Protein AF-A0ABD0Y1H7-F1 (afdb_monomer_lite)

Radius of gyration: 21.92 Å; chains: 1; bounding box: 52×35×63 Å

Foldseek 3Di:
DDDPPPPLQQAADEPDDDDPDPQHHHNHQFYKYFDPDDDPVLVVVQVVQVVVPFDPDDDCSDPDVGGHHGDMARDDPRDHRDPCNRPVVVCVPPPPDDDAPQKAWDDFDADPVPRDGQWTWIAHPNDIDTDGDPDDDDDDDD

pLDDT: mean 80.87, std 19.66, range [29.48, 97.56]

InterPro domains:
  IPR000172 Glucose-methanol-choline oxidoreductase, N-terminal [PF00732] (22-128)
  IPR012132 Glucose-methanol-choline oxidoreductase [PTHR11552] (8-129)
  IPR027424 Glucose Oxidase, domain 2 [G3DSA:4.10.450.10] (74-90)
  IPR036188 FAD/NAD(P)-binding domain superfamily [G3DSA:3.50.50.60] (91-129)
  IPR036188 FAD/NAD(P)-binding domain superfamily [SSF51905] (18-133)

Structure (mmCIF, N/CA/C/O backbone):
data_AF-A0ABD0Y1H7-F1
#
_entry.id   AF-A0ABD0Y1H7-F1
#
loop_
_atom_site.group_PDB
_atom_site.id
_atom_site.type_symbol
_atom_site.label_atom_id
_atom_site.label_alt_id
_atom_site.label_comp_id
_atom_site.label_asym_id
_atom_site.label_entity_id
_atom_site.label_seq_id
_atom_site.pdbx_PDB_ins_code
_atom_site.Cartn_x
_atom_site.Cartn_y
_atom_site.Cartn_z
_atom_site.occupancy
_atom_site.B_iso_or_equiv
_atom_site.auth_seq_id
_atom_site.auth_comp_id
_atom_site.auth_asym_id
_atom_site.auth_atom_id
_atom_site.pdbx_PDB_model_num
ATOM 1 N N . MET A 1 1 ? 9.097 -23.263 20.263 1.00 33.28 1 MET A N 1
ATOM 2 C CA . MET A 1 1 ? 8.422 -23.225 18.944 1.00 33.28 1 MET A CA 1
ATOM 3 C C . MET A 1 1 ? 8.435 -21.791 18.433 1.00 33.28 1 MET A C 1
ATOM 5 O O . MET A 1 1 ? 7.703 -20.955 18.945 1.00 33.28 1 MET A O 1
ATOM 9 N N . ALA A 1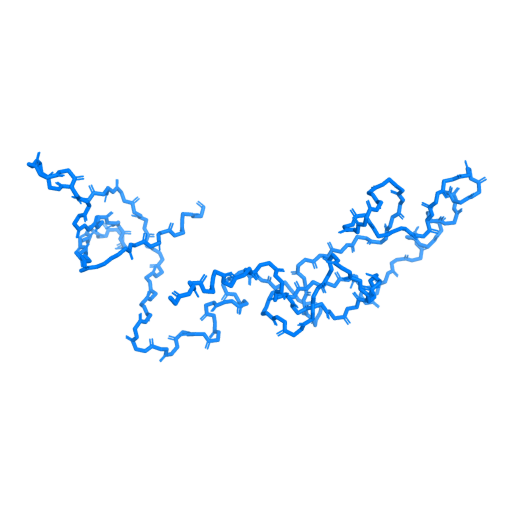 2 ? 9.364 -21.475 17.530 1.00 29.48 2 ALA A N 1
ATOM 10 C CA . ALA A 1 2 ? 9.648 -20.105 17.110 1.00 29.48 2 ALA A CA 1
ATOM 11 C C . ALA A 1 2 ? 8.523 -19.536 16.228 1.00 29.48 2 ALA A C 1
ATOM 13 O O . ALA A 1 2 ? 8.146 -20.117 15.210 1.00 29.48 2 ALA A O 1
ATOM 14 N N . SER A 1 3 ? 7.993 -18.386 16.644 1.00 33.28 3 SER A N 1
ATOM 15 C CA . SER A 1 3 ? 6.994 -17.598 15.926 1.00 33.28 3 SER A CA 1
ATOM 16 C C . SER A 1 3 ? 7.537 -17.178 14.557 1.00 33.28 3 SER A C 1
ATOM 18 O O . SER A 1 3 ? 8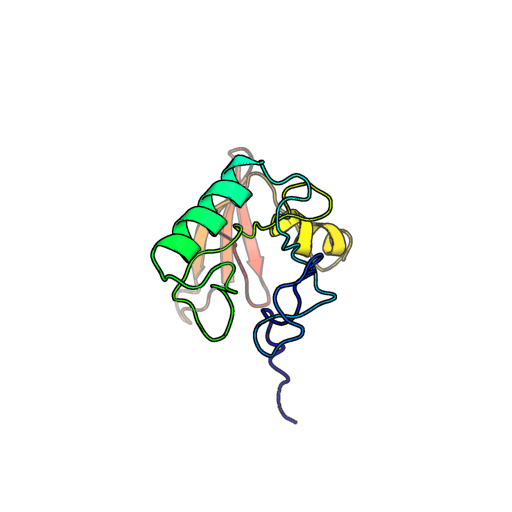.432 -16.340 14.453 1.00 33.28 3 SER A O 1
ATOM 20 N N . LYS A 1 4 ? 6.990 -17.771 13.490 1.00 34.53 4 LYS A N 1
ATOM 21 C CA . LYS A 1 4 ? 7.205 -17.353 12.099 1.00 34.53 4 LYS A CA 1
ATOM 22 C C . LYS A 1 4 ? 6.555 -15.973 11.919 1.00 34.53 4 LYS A C 1
ATOM 24 O O . LYS A 1 4 ? 5.417 -15.872 11.455 1.00 34.53 4 LYS A O 1
ATOM 29 N N . ARG A 1 5 ? 7.256 -14.896 12.294 1.00 38.94 5 ARG A N 1
ATOM 30 C CA . ARG A 1 5 ? 6.935 -13.537 11.831 1.00 38.94 5 ARG A CA 1
ATOM 31 C C . ARG A 1 5 ? 7.069 -13.556 10.309 1.00 38.94 5 ARG A C 1
ATOM 33 O O . ARG A 1 5 ? 8.166 -13.522 9.766 1.00 38.94 5 ARG A O 1
ATOM 40 N N . ARG A 1 6 ? 5.946 -13.741 9.614 1.00 38.88 6 ARG A N 1
ATOM 41 C CA . ARG A 1 6 ? 5.881 -13.714 8.151 1.00 38.88 6 ARG A CA 1
ATOM 42 C C . ARG A 1 6 ? 6.236 -12.297 7.710 1.00 38.88 6 ARG A C 1
ATOM 44 O O . ARG A 1 6 ? 5.457 -11.384 7.960 1.00 38.88 6 ARG A O 1
ATOM 51 N N . ASN A 1 7 ? 7.394 -12.125 7.074 1.00 33.12 7 ASN A N 1
ATOM 52 C CA . ASN A 1 7 ? 7.763 -10.865 6.436 1.00 33.12 7 ASN A CA 1
ATOM 53 C C . ASN A 1 7 ? 6.723 -10.535 5.358 1.00 33.12 7 ASN A C 1
ATOM 55 O O . ASN A 1 7 ? 6.684 -11.149 4.295 1.00 33.12 7 ASN A O 1
ATOM 59 N N . MET A 1 8 ? 5.844 -9.588 5.676 1.00 34.03 8 MET A N 1
ATOM 60 C CA . MET A 1 8 ? 4.723 -9.152 4.841 1.00 34.03 8 MET A CA 1
ATOM 61 C C . MET A 1 8 ? 5.190 -8.560 3.503 1.00 34.03 8 MET A C 1
ATOM 63 O O . MET A 1 8 ? 4.507 -8.715 2.497 1.00 34.03 8 MET A O 1
ATOM 67 N N . PHE A 1 9 ? 6.386 -7.967 3.480 1.00 39.88 9 PHE A N 1
ATOM 68 C CA . PHE A 1 9 ? 6.985 -7.337 2.301 1.00 39.88 9 PHE A CA 1
ATOM 69 C C . PHE A 1 9 ? 7.451 -8.329 1.222 1.00 39.88 9 PHE A C 1
ATOM 71 O O . PHE A 1 9 ? 7.616 -7.938 0.076 1.00 39.88 9 PHE A O 1
ATOM 78 N N . GLN A 1 10 ? 7.598 -9.620 1.545 1.00 36.81 10 GLN A N 1
ATOM 79 C CA . GLN A 1 10 ? 8.051 -10.649 0.593 1.00 36.81 10 GLN A CA 1
ATOM 80 C C . GLN A 1 10 ? 6.904 -11.284 -0.209 1.00 36.81 10 GLN A C 1
ATOM 82 O O . GLN A 1 10 ? 7.038 -12.371 -0.763 1.00 36.81 10 GLN A O 1
ATOM 87 N N . LYS A 1 11 ? 5.721 -10.669 -0.222 1.00 41.19 11 LYS A N 1
ATOM 88 C CA . LYS A 1 11 ? 4.544 -11.211 -0.907 1.00 41.19 11 LYS A CA 1
ATOM 89 C C . LYS A 1 11 ? 3.792 -10.099 -1.616 1.00 41.19 11 LYS A C 1
ATOM 91 O O . LYS A 1 11 ? 2.613 -9.865 -1.331 1.00 41.19 11 LYS A O 1
ATOM 96 N N . ASN A 1 12 ? 4.448 -9.497 -2.607 1.00 44.78 12 ASN A N 1
ATOM 97 C CA . ASN A 1 12 ? 3.811 -8.632 -3.602 1.00 44.78 12 ASN A CA 1
ATOM 98 C C . ASN A 1 12 ? 3.657 -9.367 -4.951 1.00 44.78 12 ASN A C 1
ATOM 100 O O . ASN A 1 12 ? 4.373 -10.323 -5.253 1.00 44.78 12 ASN A O 1
ATOM 104 N N . LYS A 1 13 ? 2.600 -9.038 -5.694 1.00 44.81 13 LYS A N 1
ATOM 105 C CA . LYS A 1 13 ? 2.323 -9.561 -7.034 1.00 44.81 13 LYS A CA 1
ATOM 106 C C . LYS A 1 13 ? 3.129 -8.706 -8.011 1.00 44.81 13 LYS A C 1
ATOM 108 O O . LYS A 1 13 ? 2.624 -7.710 -8.510 1.00 44.81 13 LYS A O 1
ATOM 113 N N . THR A 1 14 ? 4.385 -9.048 -8.252 1.00 53.47 14 THR A N 1
ATOM 114 C CA . THR A 1 14 ? 5.166 -8.361 -9.288 1.00 53.47 14 THR A CA 1
ATOM 115 C C . THR A 1 14 ? 4.847 -8.994 -10.638 1.00 53.47 14 THR A C 1
ATOM 117 O O . THR A 1 14 ? 5.035 -10.204 -10.790 1.00 53.47 14 THR A O 1
ATOM 120 N N . GLN A 1 15 ? 4.301 -8.214 -11.575 1.00 47.56 15 GLN A N 1
ATOM 121 C CA . GLN A 1 15 ? 3.971 -8.707 -12.919 1.00 47.56 15 GLN A CA 1
ATOM 122 C C . GLN A 1 15 ? 5.165 -8.641 -13.870 1.00 47.56 15 GLN A C 1
ATOM 124 O O . GLN A 1 15 ? 5.302 -9.555 -14.674 1.00 47.56 15 GLN A O 1
ATOM 129 N N . GLU A 1 16 ? 6.082 -7.682 -13.713 1.00 47.94 16 GLU A N 1
ATOM 130 C CA . GLU A 1 16 ? 7.257 -7.596 -14.583 1.00 47.94 16 GLU A CA 1
ATOM 131 C C . GLU A 1 16 ? 8.539 -7.166 -13.868 1.00 47.94 16 GLU A C 1
ATOM 133 O O . GLU A 1 16 ? 8.553 -6.450 -12.869 1.00 47.94 16 GLU A O 1
ATOM 138 N N . THR A 1 17 ? 9.613 -7.742 -14.386 1.00 51.78 17 THR A N 1
ATOM 139 C CA . THR A 1 17 ? 10.968 -7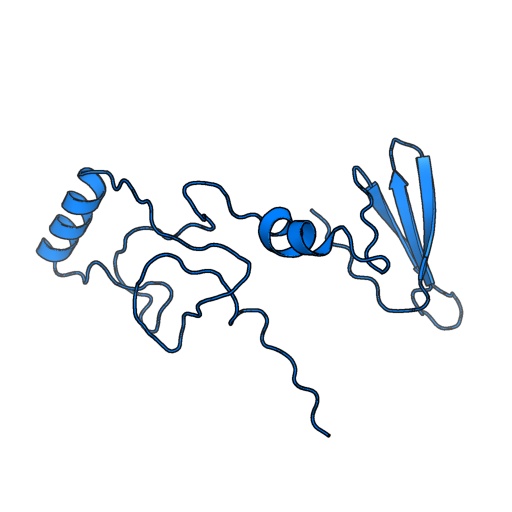.892 -13.877 1.00 51.78 17 THR A CA 1
ATOM 140 C C . THR A 1 17 ? 11.796 -6.619 -13.884 1.00 51.78 17 THR A C 1
ATOM 142 O O . THR A 1 17 ? 12.060 -6.063 -14.945 1.00 51.78 17 THR A O 1
ATOM 145 N N . THR A 1 18 ? 12.426 -6.340 -12.751 1.00 43.91 18 THR A N 1
ATOM 146 C CA . THR A 1 18 ? 13.877 -6.158 -12.740 1.00 43.91 18 THR A CA 1
ATOM 147 C C . THR A 1 18 ? 14.422 -7.159 -11.723 1.00 43.91 18 THR A C 1
ATOM 149 O O . THR A 1 18 ? 14.098 -7.115 -10.547 1.00 43.91 18 THR A O 1
ATOM 152 N N . GLU A 1 19 ? 15.108 -8.174 -12.243 1.00 50.28 19 GLU A N 1
ATOM 153 C CA . GLU A 1 19 ? 15.787 -9.258 -11.521 1.00 50.28 19 GLU A CA 1
ATOM 154 C C . GLU A 1 19 ? 14.923 -10.281 -10.745 1.00 50.28 19 GLU A C 1
ATOM 156 O O . GLU A 1 19 ? 14.221 -10.009 -9.771 1.00 50.28 19 GLU A O 1
ATOM 161 N N . ASN A 1 20 ? 15.051 -11.552 -11.147 1.00 51.53 20 ASN A N 1
ATOM 162 C CA . ASN A 1 20 ? 14.843 -12.680 -10.239 1.00 51.53 20 ASN A CA 1
ATOM 163 C C . ASN A 1 20 ? 15.883 -12.556 -9.114 1.00 51.53 20 ASN A C 1
ATOM 165 O O . ASN A 1 20 ? 17.008 -13.022 -9.268 1.00 51.53 20 ASN A O 1
ATOM 169 N N . GLY A 1 21 ? 15.542 -11.880 -8.018 1.00 59.12 21 GLY A N 1
ATOM 170 C CA . GLY A 1 21 ? 16.555 -11.419 -7.078 1.00 59.12 21 GLY A CA 1
ATOM 171 C C . GLY A 1 21 ? 16.038 -11.195 -5.668 1.00 59.12 21 GLY A C 1
ATOM 172 O O . GLY A 1 21 ? 14.858 -10.948 -5.433 1.00 59.12 21 GLY A O 1
ATOM 173 N N . ARG A 1 22 ? 16.983 -11.274 -4.730 1.00 74.44 22 ARG A N 1
ATOM 174 C CA . ARG A 1 22 ? 16.895 -11.122 -3.265 1.00 74.44 22 ARG A CA 1
ATOM 175 C C . ARG A 1 22 ? 15.988 -9.986 -2.754 1.00 74.44 22 ARG A C 1
ATOM 177 O O . ARG A 1 22 ? 15.560 -10.049 -1.602 1.00 74.44 22 ARG A O 1
ATOM 184 N N . PHE A 1 23 ? 15.715 -8.976 -3.579 1.00 81.44 23 PHE A N 1
ATOM 185 C CA . PHE A 1 23 ? 14.998 -7.746 -3.225 1.00 81.44 23 PHE A CA 1
ATOM 186 C C . PHE A 1 23 ? 13.543 -7.703 -3.710 1.00 81.44 23 PHE A C 1
ATOM 188 O O . PHE A 1 23 ? 12.773 -6.870 -3.242 1.00 81.44 23 PHE A O 1
ATOM 195 N N . HIS A 1 24 ? 13.132 -8.648 -4.561 1.00 79.62 24 HIS A N 1
ATOM 196 C CA . HIS A 1 24 ? 11.768 -8.743 -5.081 1.00 79.62 24 HIS A CA 1
ATOM 197 C C . HIS A 1 24 ? 11.128 -10.077 -4.723 1.00 79.62 24 HIS A C 1
ATOM 199 O O . HIS A 1 24 ? 11.784 -11.067 -4.402 1.00 79.62 24 HIS A O 1
ATOM 205 N N . SER A 1 25 ? 9.802 -10.131 -4.744 1.00 76.88 25 SER A N 1
ATOM 206 C CA . SER A 1 25 ? 9.068 -11.374 -4.512 1.00 76.88 25 SER A CA 1
ATOM 207 C C . SER A 1 25 ? 7.850 -11.452 -5.411 1.00 76.88 25 SER A C 1
ATOM 209 O O . SER A 1 25 ? 7.278 -10.431 -5.774 1.00 76.88 25 SER A O 1
ATOM 211 N N . ARG A 1 26 ? 7.453 -12.675 -5.769 1.00 79.56 26 ARG A N 1
ATOM 212 C CA . ARG A 1 26 ? 6.318 -12.951 -6.659 1.00 79.56 26 ARG A CA 1
ATOM 213 C C . ARG A 1 26 ? 5.186 -13.656 -5.911 1.00 79.56 26 ARG A C 1
ATOM 215 O O . ARG A 1 26 ? 5.393 -14.242 -4.850 1.00 79.56 26 ARG A O 1
ATOM 222 N N . GLY A 1 27 ? 3.985 -13.627 -6.491 1.00 78.88 27 GLY A N 1
ATOM 223 C CA . GLY A 1 27 ? 2.811 -14.353 -5.977 1.00 78.88 27 GLY A CA 1
ATOM 224 C C . GLY A 1 27 ? 2.116 -13.695 -4.783 1.00 78.88 27 GLY A C 1
ATOM 225 O O . GLY A 1 27 ? 1.311 -14.321 -4.096 1.00 78.88 27 GLY A O 1
ATOM 226 N N . GLY A 1 28 ? 2.441 -12.440 -4.509 1.00 85.56 28 GLY A N 1
ATOM 227 C CA . GLY A 1 28 ? 1.793 -11.658 -3.478 1.00 85.56 28 GLY A CA 1
ATOM 228 C C . GLY A 1 28 ? 0.427 -11.094 -3.807 1.00 85.56 28 GLY A C 1
ATOM 229 O O . GLY A 1 28 ? -0.162 -11.420 -4.830 1.00 85.56 28 GLY A O 1
ATOM 230 N N . LEU A 1 29 ? -0.062 -10.209 -2.936 1.00 88.94 29 LEU A N 1
ATOM 231 C CA . LEU A 1 29 ? -1.360 -9.551 -3.124 1.00 88.94 29 LEU A CA 1
ATOM 232 C C . LEU A 1 29 ? -1.250 -8.129 -3.687 1.00 88.94 29 LEU A C 1
ATOM 234 O O . LEU A 1 29 ? -2.136 -7.707 -4.426 1.00 88.94 29 LEU A O 1
ATOM 238 N N . LEU A 1 30 ? -0.190 -7.387 -3.352 1.00 91.75 30 LEU A N 1
ATOM 239 C CA . LEU A 1 30 ? -0.002 -6.016 -3.831 1.00 91.75 30 LEU A CA 1
ATOM 240 C C . LEU A 1 30 ? 0.696 -6.012 -5.192 1.00 91.75 30 LEU A C 1
ATOM 242 O O . LEU A 1 30 ? 1.846 -6.430 -5.284 1.00 91.75 30 LEU A O 1
ATOM 246 N N . GLY A 1 31 ? 0.000 -5.544 -6.223 1.00 89.31 31 GLY A N 1
ATOM 247 C CA . GLY A 1 31 ? 0.531 -5.364 -7.570 1.00 89.31 31 GLY A CA 1
ATOM 248 C C . GLY A 1 31 ? 1.642 -4.326 -7.646 1.00 89.31 31 GLY A C 1
ATOM 249 O O . GLY A 1 31 ? 1.449 -3.212 -7.157 1.00 89.31 31 GLY A O 1
ATOM 250 N N . VAL A 1 32 ? 2.760 -4.680 -8.282 1.00 88.19 32 VAL A N 1
ATOM 251 C CA . VAL A 1 32 ? 3.803 -3.739 -8.713 1.00 88.19 32 VAL A CA 1
ATOM 252 C C . VAL A 1 32 ? 4.191 -4.059 -10.154 1.00 88.19 32 VAL A C 1
ATOM 254 O O . VAL A 1 32 ? 4.444 -5.220 -10.490 1.00 88.19 32 VAL A O 1
ATOM 257 N N . SER A 1 33 ? 4.211 -3.039 -11.006 1.00 84.50 33 SER A N 1
ATOM 258 C CA . SER A 1 33 ? 4.553 -3.160 -12.426 1.00 84.50 33 SER A CA 1
ATOM 259 C C . SER A 1 33 ? 5.150 -1.860 -12.960 1.00 84.50 33 SER A C 1
ATOM 261 O O . SER A 1 33 ? 4.936 -0.778 -12.409 1.00 84.50 33 SER A O 1
ATOM 263 N N . THR A 1 34 ? 5.923 -1.974 -14.031 1.00 85.88 34 THR A N 1
ATOM 264 C CA . THR A 1 34 ? 6.213 -0.867 -14.947 1.00 85.88 34 THR A CA 1
ATOM 265 C C . THR A 1 34 ? 5.038 -0.678 -15.907 1.00 85.88 34 THR A C 1
ATOM 267 O O . THR A 1 34 ? 4.200 -1.563 -16.035 1.00 85.88 34 THR A O 1
ATOM 270 N N . THR A 1 35 ? 4.939 0.476 -16.571 1.00 81.81 35 THR A N 1
ATOM 271 C CA . THR A 1 35 ? 3.893 0.685 -17.590 1.00 81.81 35 THR A CA 1
ATOM 272 C C . THR A 1 35 ? 4.044 -0.299 -18.756 1.00 81.81 35 THR A C 1
ATOM 274 O O . THR A 1 35 ? 5.139 -0.430 -19.302 1.00 81.81 35 THR A O 1
ATOM 277 N N . ASP A 1 36 ? 2.938 -0.918 -19.177 1.00 74.31 36 ASP A N 1
ATOM 278 C CA . ASP A 1 36 ? 2.888 -1.797 -20.357 1.00 74.31 36 ASP A CA 1
ATOM 279 C C . ASP A 1 36 ? 3.022 -1.007 -21.671 1.00 74.31 36 ASP A C 1
ATOM 281 O O . ASP A 1 36 ? 3.237 -1.577 -22.738 1.00 74.31 36 ASP A O 1
ATOM 285 N N . GLN A 1 37 ? 2.848 0.317 -21.609 1.00 80.38 37 GLN A N 1
ATOM 286 C CA . GLN A 1 37 ? 2.935 1.243 -22.738 1.00 80.38 37 GLN A CA 1
ATOM 287 C C . GLN A 1 37 ? 3.906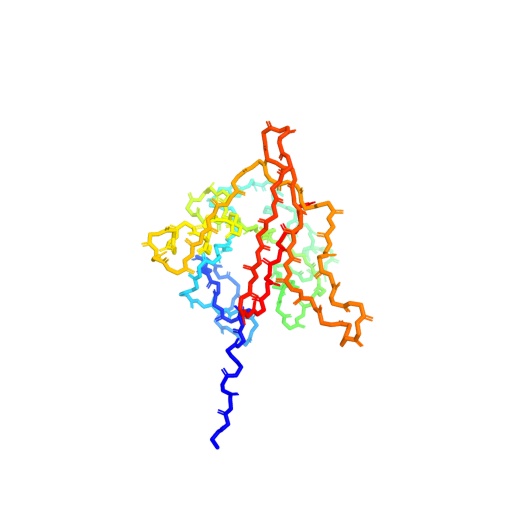 2.375 -22.375 1.00 80.38 37 GLN A C 1
ATOM 289 O O . GLN A 1 37 ? 3.480 3.451 -21.936 1.00 80.38 37 GLN A O 1
ATOM 294 N N . PRO A 1 38 ? 5.226 2.139 -22.451 1.00 83.06 38 PRO A N 1
ATOM 295 C CA . PRO A 1 38 ? 6.201 3.194 -22.226 1.00 83.06 38 PRO A CA 1
ATOM 296 C C . PRO A 1 38 ? 6.125 4.247 -23.336 1.00 83.06 38 PRO A C 1
ATOM 298 O O . PRO A 1 38 ? 5.945 3.932 -24.511 1.00 83.06 38 PRO A O 1
ATOM 301 N N . SER A 1 39 ? 6.289 5.516 -22.962 1.00 89.75 39 SER A N 1
ATOM 302 C CA . SER A 1 39 ? 6.451 6.591 -23.942 1.00 89.75 39 SER A CA 1
ATOM 303 C C . SER A 1 39 ? 7.789 6.426 -24.671 1.00 89.75 39 SER A C 1
ATOM 305 O O . SER A 1 39 ? 8.790 6.181 -23.993 1.00 89.75 39 SER A O 1
ATOM 307 N N . PRO A 1 40 ? 7.870 6.665 -25.995 1.00 93.31 40 PRO A N 1
ATOM 308 C CA . PRO A 1 40 ? 9.147 6.716 -26.713 1.00 93.31 40 PRO A CA 1
ATOM 309 C C . PRO A 1 40 ? 10.158 7.692 -26.089 1.00 93.31 40 PRO A C 1
ATOM 311 O O . PRO A 1 40 ? 11.366 7.483 -26.174 1.00 93.31 40 PRO A O 1
ATOM 314 N N . LEU A 1 41 ? 9.673 8.735 -25.402 1.00 94.38 41 LEU A N 1
ATOM 315 C CA . LEU A 1 41 ? 10.521 9.674 -24.666 1.00 94.38 41 LEU A CA 1
ATOM 316 C C . LEU A 1 41 ? 11.264 9.005 -23.503 1.00 94.38 41 LEU A C 1
ATOM 318 O O . LEU A 1 41 ? 12.390 9.386 -23.202 1.00 94.38 41 LEU A O 1
ATOM 322 N N . SER A 1 42 ? 10.656 8.018 -22.841 1.00 91.75 42 SER A N 1
ATOM 323 C CA . SER A 1 42 ? 11.313 7.283 -21.758 1.00 91.75 42 SER A CA 1
ATOM 324 C C . SER A 1 42 ? 12.526 6.508 -22.268 1.00 91.75 42 SER A C 1
ATOM 326 O O . SER A 1 42 ? 13.536 6.437 -21.578 1.00 91.75 42 SER A O 1
ATOM 328 N N . ASP A 1 43 ? 12.445 5.970 -23.481 1.00 91.19 43 ASP A N 1
ATOM 329 C CA . ASP A 1 43 ? 13.515 5.193 -24.107 1.00 91.19 43 ASP A CA 1
ATOM 330 C C . ASP A 1 43 ? 14.645 6.119 -24.545 1.00 91.19 43 ASP A C 1
ATOM 332 O O . ASP A 1 43 ? 15.798 5.894 -24.184 1.00 91.19 43 ASP A O 1
ATOM 336 N N . ALA A 1 44 ? 14.292 7.216 -25.224 1.00 95.50 44 ALA A N 1
ATOM 337 C CA . ALA A 1 44 ? 15.239 8.254 -25.619 1.00 95.50 44 ALA A CA 1
ATOM 338 C C . ALA A 1 44 ? 15.969 8.862 -24.410 1.00 95.50 44 ALA A C 1
ATOM 340 O O . ALA A 1 44 ? 17.169 9.108 -24.468 1.00 95.50 44 ALA A O 1
ATOM 341 N N . PHE A 1 45 ? 15.264 9.067 -23.294 1.00 95.38 45 PHE A N 1
ATOM 342 C CA . PHE A 1 45 ? 15.866 9.575 -22.065 1.00 95.38 45 PHE A CA 1
ATOM 343 C C . PHE A 1 45 ? 16.879 8.591 -21.468 1.00 95.38 45 PHE A C 1
ATOM 345 O O . PHE A 1 45 ? 17.978 8.996 -21.096 1.00 95.38 45 PHE A O 1
ATOM 352 N N . LEU A 1 46 ? 16.532 7.302 -21.384 1.00 94.19 46 LEU A N 1
ATOM 353 C CA . LEU A 1 46 ? 17.456 6.285 -20.876 1.00 94.19 46 LEU A CA 1
ATOM 354 C C . LEU A 1 46 ? 18.690 6.147 -21.774 1.00 94.19 46 LEU A C 1
ATOM 356 O O . LEU A 1 46 ? 19.776 5.911 -21.252 1.00 94.19 46 LEU A O 1
ATOM 360 N N . GLU A 1 47 ? 18.540 6.326 -23.086 1.00 95.88 47 GLU A N 1
ATOM 361 C CA . GLU A 1 47 ? 19.671 6.315 -24.013 1.00 95.88 47 GLU A CA 1
ATOM 362 C C . GLU A 1 47 ? 20.574 7.539 -23.835 1.00 95.88 47 GLU A C 1
ATOM 364 O O . GLU A 1 47 ? 21.773 7.380 -23.627 1.00 95.88 47 GLU A O 1
ATOM 369 N N . ALA A 1 48 ? 20.009 8.748 -23.775 1.00 97.06 48 ALA A N 1
ATOM 370 C CA . ALA A 1 48 ? 20.780 9.971 -23.533 1.00 97.06 48 ALA A CA 1
ATOM 371 C C . ALA A 1 48 ? 21.584 9.902 -22.220 1.00 97.06 48 ALA A C 1
ATOM 373 O O . ALA A 1 48 ? 22.725 10.349 -22.141 1.00 97.06 48 ALA A O 1
ATOM 374 N N . VAL A 1 49 ? 21.006 9.295 -21.181 1.00 96.38 49 VAL A N 1
ATOM 375 C CA . VAL A 1 49 ? 21.681 9.048 -19.901 1.00 96.38 49 VAL A CA 1
ATOM 376 C C . VAL A 1 49 ? 22.872 8.088 -20.046 1.00 96.38 49 VAL A C 1
ATOM 378 O O . VAL A 1 49 ? 23.892 8.280 -19.380 1.00 96.38 49 VAL A O 1
ATOM 381 N N . ARG A 1 50 ? 22.782 7.072 -20.914 1.00 95.50 50 ARG A N 1
ATOM 382 C CA . ARG A 1 50 ? 23.923 6.190 -21.211 1.00 95.50 50 ARG A CA 1
ATOM 383 C C . ARG A 1 50 ? 25.021 6.924 -21.962 1.00 95.50 50 ARG A C 1
ATOM 385 O O . ARG A 1 50 ? 26.190 6.723 -21.643 1.00 95.50 50 ARG A O 1
ATOM 392 N N . GLU A 1 51 ? 24.661 7.783 -22.915 1.00 97.56 51 GLU A N 1
ATOM 393 C CA . GLU A 1 51 ? 25.623 8.573 -23.697 1.00 97.56 51 GLU A CA 1
ATOM 394 C C . GLU A 1 51 ? 26.486 9.478 -22.808 1.00 97.56 51 GLU A C 1
ATOM 396 O O . GLU A 1 51 ? 27.675 9.654 -23.070 1.00 97.56 51 GLU A O 1
ATOM 401 N N . VAL A 1 52 ? 25.924 9.998 -21.712 1.00 96.69 52 VAL A N 1
ATOM 402 C CA . VAL A 1 52 ? 26.668 10.795 -20.721 1.00 96.69 52 VAL A CA 1
ATOM 403 C C . VAL A 1 52 ? 27.335 9.952 -19.618 1.00 96.69 52 VAL A C 1
ATOM 405 O O . VAL A 1 52 ? 27.867 10.503 -18.656 1.00 96.69 52 VAL A O 1
ATOM 408 N N . GLY A 1 53 ? 27.341 8.622 -19.755 1.00 95.00 53 GLY A N 1
ATOM 409 C CA . GLY A 1 53 ? 28.122 7.700 -18.924 1.00 95.00 53 GLY A CA 1
ATOM 410 C C . GLY A 1 53 ? 27.433 7.182 -17.658 1.00 95.00 53 GLY A C 1
ATOM 411 O O . GLY A 1 53 ? 28.100 6.575 -16.819 1.00 95.00 53 GLY A O 1
ATOM 412 N N . TYR A 1 54 ? 26.124 7.388 -17.492 1.00 94.38 54 TYR A N 1
ATOM 413 C CA . TYR A 1 54 ? 25.383 6.860 -16.342 1.00 94.38 54 TYR A CA 1
ATOM 414 C C . TYR A 1 54 ? 24.743 5.491 -16.642 1.00 94.38 54 TYR A C 1
ATOM 416 O O . TYR A 1 54 ? 24.312 5.227 -17.766 1.00 94.38 54 TYR A O 1
ATOM 424 N N . PRO A 1 55 ? 24.619 4.605 -15.635 1.00 89.06 55 PRO A N 1
ATOM 425 C CA . PRO A 1 55 ? 23.983 3.305 -15.812 1.00 89.06 55 PRO A CA 1
ATOM 426 C C . PRO A 1 55 ? 22.454 3.436 -15.955 1.00 89.06 55 PRO A C 1
ATOM 428 O O . PRO A 1 55 ? 21.788 4.073 -15.131 1.00 89.06 55 PRO A O 1
ATOM 431 N N . ALA A 1 56 ? 21.894 2.803 -16.993 1.00 91.25 56 ALA A N 1
ATOM 432 C CA . ALA A 1 56 ? 20.459 2.798 -17.289 1.00 91.25 56 ALA A CA 1
ATOM 433 C C . ALA A 1 56 ? 20.038 1.599 -18.186 1.00 91.25 56 ALA A C 1
ATOM 435 O O . ALA A 1 56 ? 20.789 1.234 -19.094 1.00 91.25 56 ALA A O 1
ATOM 436 N N . PRO A 1 57 ? 18.836 1.004 -18.015 1.00 87.81 57 PRO A N 1
ATOM 437 C CA . PRO A 1 57 ? 18.038 1.069 -16.802 1.00 87.81 57 PRO A CA 1
ATOM 438 C C . PRO A 1 57 ? 18.711 0.268 -15.675 1.00 87.81 57 PRO A C 1
ATOM 440 O O . PRO A 1 57 ? 19.273 -0.797 -15.920 1.00 87.81 57 PRO A O 1
ATOM 443 N N . VAL A 1 58 ? 18.621 0.754 -14.441 1.00 87.81 58 VAL A N 1
ATOM 444 C CA . VAL A 1 58 ? 18.990 0.003 -13.229 1.00 87.81 58 VAL A CA 1
ATOM 445 C C . VAL A 1 58 ? 17.746 -0.378 -12.436 1.00 87.81 58 VAL A C 1
ATOM 447 O O . VAL A 1 58 ? 16.691 0.240 -12.579 1.00 87.81 58 VAL A O 1
ATOM 450 N N . ASP A 1 59 ? 17.857 -1.367 -11.558 1.00 85.38 59 ASP A N 1
ATOM 451 C CA . ASP A 1 59 ? 16.831 -1.606 -10.550 1.00 85.38 59 ASP A CA 1
ATOM 452 C C . ASP A 1 59 ? 17.061 -0.717 -9.326 1.00 85.38 59 ASP A C 1
ATOM 454 O O . ASP A 1 59 ? 17.772 -1.092 -8.397 1.00 85.38 59 ASP A O 1
ATOM 458 N N . VAL A 1 60 ? 16.422 0.451 -9.299 1.00 86.88 60 VAL A N 1
ATOM 459 C CA . VAL A 1 60 ? 16.542 1.383 -8.163 1.00 86.88 60 VAL A CA 1
ATOM 460 C C . VAL A 1 60 ? 15.946 0.840 -6.859 1.00 86.88 60 VAL A C 1
ATOM 462 O O . VAL A 1 60 ? 16.200 1.398 -5.797 1.00 86.88 60 VAL A O 1
ATOM 465 N N . ASN A 1 61 ? 15.151 -0.233 -6.923 1.00 86.44 61 ASN A N 1
ATOM 466 C CA . ASN A 1 61 ? 14.594 -0.927 -5.763 1.00 86.44 61 ASN A CA 1
ATOM 467 C C . ASN A 1 61 ? 15.401 -2.191 -5.400 1.00 86.44 61 ASN A C 1
ATOM 469 O O . ASN A 1 61 ? 15.011 -2.930 -4.493 1.00 86.44 61 ASN A O 1
ATOM 473 N N . GLY A 1 62 ? 16.504 -2.447 -6.108 1.00 84.50 62 GLY A N 1
ATOM 474 C CA . GLY A 1 62 ? 17.408 -3.571 -5.902 1.00 84.50 62 GLY A CA 1
ATOM 475 C C . GLY A 1 62 ? 18.603 -3.227 -5.012 1.00 84.50 62 GLY A C 1
ATOM 476 O O . GLY A 1 62 ? 18.536 -2.374 -4.125 1.00 84.50 62 GLY A O 1
ATOM 477 N N . GLU A 1 63 ? 19.718 -3.921 -5.243 1.00 84.81 63 GLU A N 1
ATOM 478 C CA . GLU A 1 63 ? 20.960 -3.715 -4.488 1.00 84.81 63 GLU A CA 1
ATOM 479 C C . GLU A 1 63 ? 21.567 -2.329 -4.729 1.00 84.81 63 GLU A C 1
ATOM 481 O O . GLU A 1 63 ? 22.027 -1.680 -3.789 1.00 84.81 63 GLU A O 1
ATOM 486 N N . ASN A 1 64 ? 21.549 -1.870 -5.983 1.00 83.81 64 ASN A N 1
ATOM 487 C CA . ASN A 1 64 ? 22.096 -0.582 -6.376 1.00 83.81 64 ASN A CA 1
ATOM 488 C C . ASN A 1 64 ? 20.979 0.410 -6.705 1.00 83.81 64 ASN A C 1
ATOM 490 O O . ASN A 1 64 ? 20.302 0.289 -7.720 1.00 83.81 64 ASN A O 1
ATOM 494 N N . GLN A 1 65 ? 20.850 1.437 -5.869 1.00 88.31 65 GLN A N 1
ATOM 495 C CA . GLN A 1 65 ? 19.829 2.476 -6.019 1.00 88.31 65 GLN A CA 1
ATOM 496 C C . GLN A 1 65 ? 20.286 3.655 -6.893 1.00 88.31 65 GLN A C 1
ATOM 498 O O . GLN A 1 65 ? 19.484 4.529 -7.217 1.00 88.31 65 GLN A O 1
ATOM 503 N N . ASN A 1 66 ? 21.564 3.695 -7.283 1.00 90.94 66 ASN A N 1
ATOM 504 C CA . ASN A 1 66 ? 22.130 4.774 -8.084 1.00 90.94 66 ASN A CA 1
ATOM 505 C C . ASN A 1 66 ? 21.998 4.466 -9.579 1.00 90.94 66 ASN A C 1
ATOM 507 O O . ASN A 1 66 ? 22.614 3.529 -10.089 1.00 90.94 66 ASN A O 1
ATOM 511 N N . GLY A 1 67 ? 21.249 5.302 -10.293 1.00 90.19 67 GLY A N 1
ATOM 512 C CA . GLY A 1 67 ? 21.107 5.244 -11.744 1.00 90.19 67 GLY A CA 1
ATOM 513 C C . GLY A 1 67 ? 19.718 5.679 -12.183 1.00 90.19 67 GLY A C 1
ATOM 514 O O . GLY A 1 67 ? 18.964 6.284 -11.421 1.00 90.19 67 GLY A O 1
ATOM 515 N N . PHE A 1 68 ? 19.382 5.367 -13.427 1.00 92.75 68 PHE A N 1
ATOM 516 C CA . PHE A 1 68 ? 18.113 5.760 -14.029 1.00 92.75 68 PHE A CA 1
ATOM 517 C C . PHE A 1 68 ? 17.313 4.523 -14.409 1.00 92.75 68 PHE A C 1
ATOM 519 O O . PHE A 1 68 ? 17.886 3.491 -14.743 1.00 92.75 68 PHE A O 1
ATOM 526 N N . THR A 1 69 ? 15.987 4.597 -14.343 1.00 89.38 69 THR A N 1
ATOM 527 C CA . THR A 1 69 ? 15.125 3.437 -14.585 1.00 89.38 69 THR A CA 1
ATOM 528 C C . THR A 1 69 ? 13.770 3.830 -15.150 1.00 89.38 69 THR A C 1
ATOM 530 O O . THR A 1 69 ? 13.382 5.000 -15.126 1.00 89.38 69 THR A O 1
ATOM 533 N N . ARG A 1 70 ? 13.017 2.832 -15.616 1.00 87.69 70 ARG A N 1
ATOM 534 C CA . ARG A 1 70 ? 11.581 2.990 -15.845 1.00 87.69 70 ARG A CA 1
ATOM 535 C C . ARG A 1 70 ? 10.871 2.937 -14.500 1.00 87.69 70 ARG A C 1
ATOM 537 O O . ARG A 1 70 ? 11.066 2.005 -13.726 1.00 87.69 70 ARG A O 1
ATOM 544 N N . TYR A 1 71 ? 10.034 3.930 -14.225 1.00 85.31 71 TYR A N 1
ATOM 545 C CA . TYR A 1 71 ? 9.318 3.997 -12.957 1.00 85.31 71 TYR A CA 1
ATOM 546 C C . TYR A 1 71 ? 8.400 2.778 -12.756 1.00 85.31 71 TYR A C 1
ATOM 548 O O . TYR A 1 71 ? 7.605 2.433 -13.633 1.00 85.31 71 TYR A O 1
ATOM 556 N N . GLN A 1 72 ? 8.496 2.162 -11.577 1.00 87.31 72 GLN A N 1
ATOM 557 C CA . GLN A 1 72 ? 7.583 1.122 -11.107 1.00 87.31 72 GLN A CA 1
ATOM 558 C C . GLN A 1 72 ? 6.465 1.750 -10.274 1.00 87.31 72 GLN A C 1
ATOM 560 O O . GLN A 1 72 ? 6.720 2.544 -9.370 1.00 87.31 72 GLN A O 1
ATOM 565 N N . ALA A 1 73 ? 5.225 1.350 -10.537 1.00 88.31 73 ALA A N 1
ATOM 566 C CA . ALA A 1 73 ? 4.048 1.810 -9.819 1.00 88.31 73 ALA A CA 1
ATOM 567 C C . ALA A 1 73 ? 3.352 0.656 -9.087 1.00 88.31 73 ALA A C 1
ATOM 569 O O . ALA A 1 73 ? 3.497 -0.517 -9.433 1.00 88.31 73 ALA A O 1
ATOM 570 N N . THR A 1 74 ? 2.539 0.996 -8.080 1.00 91.56 74 THR A N 1
ATOM 571 C CA . THR A 1 74 ? 1.612 0.047 -7.437 1.00 91.56 74 THR A CA 1
ATOM 572 C C . THR A 1 74 ? 0.401 -0.202 -8.334 1.00 91.56 74 THR A C 1
ATOM 574 O O . THR A 1 74 ? -0.725 0.235 -8.073 1.00 91.56 74 THR A O 1
ATOM 577 N N . THR A 1 75 ? 0.657 -0.889 -9.438 1.00 89.19 75 THR A N 1
ATOM 578 C CA . THR A 1 75 ? -0.297 -1.223 -10.492 1.00 89.19 75 THR A CA 1
ATOM 579 C C . THR A 1 75 ? -0.280 -2.722 -10.765 1.00 89.19 75 THR A C 1
ATOM 581 O O . THR A 1 75 ? 0.753 -3.382 -10.655 1.00 89.19 75 THR A O 1
ATOM 584 N N . ALA A 1 76 ? -1.442 -3.269 -11.099 1.00 85.25 76 ALA A N 1
ATOM 585 C CA . ALA A 1 76 ? -1.592 -4.617 -11.636 1.00 85.25 76 ALA A CA 1
ATOM 586 C C . ALA A 1 76 ? -2.618 -4.556 -12.759 1.00 85.25 76 ALA A C 1
ATOM 588 O O . ALA A 1 76 ? -3.646 -3.902 -12.583 1.00 85.25 76 ALA A O 1
ATOM 589 N N . ASP A 1 77 ? -2.342 -5.225 -13.877 1.00 83.50 77 ASP A N 1
ATOM 590 C CA . ASP A 1 77 ? -3.249 -5.271 -15.029 1.00 83.50 77 ASP A CA 1
ATOM 591 C C . ASP A 1 77 ? -3.668 -3.853 -15.497 1.00 83.50 77 ASP A C 1
ATOM 593 O O . ASP A 1 77 ? -4.849 -3.563 -15.693 1.00 83.50 77 ASP A O 1
ATOM 597 N N . GLY A 1 78 ? -2.705 -2.921 -15.565 1.00 84.56 78 GLY A N 1
ATOM 598 C CA . GLY A 1 78 ? -2.919 -1.526 -15.981 1.00 84.56 78 GLY A CA 1
ATOM 599 C C . GLY A 1 78 ? -3.720 -0.639 -15.011 1.00 84.56 78 GLY A C 1
ATOM 600 O O . GLY A 1 78 ? -3.907 0.548 -15.276 1.00 84.56 78 GLY A O 1
ATOM 601 N N . ILE A 1 79 ? -4.183 -1.167 -13.872 1.00 89.00 79 ILE A N 1
ATOM 602 C CA . ILE A 1 79 ? -4.997 -0.428 -12.895 1.00 89.00 79 ILE A CA 1
ATOM 603 C C . ILE A 1 79 ? -4.296 -0.281 -11.545 1.00 89.00 79 ILE A C 1
ATOM 605 O O . ILE A 1 79 ? -3.452 -1.087 -11.149 1.00 89.00 79 ILE A O 1
ATOM 609 N N . ARG A 1 80 ? -4.678 0.754 -10.784 1.00 92.38 80 ARG A N 1
ATOM 610 C CA . ARG A 1 80 ? -4.154 0.990 -9.430 1.00 92.38 80 ARG A CA 1
ATOM 611 C C . ARG A 1 80 ? -4.425 -0.214 -8.521 1.00 92.38 80 ARG A C 1
ATOM 613 O O . ARG A 1 80 ? -5.576 -0.556 -8.246 1.00 92.38 80 ARG A O 1
ATOM 620 N N . SER A 1 81 ? -3.362 -0.764 -7.943 1.00 93.56 81 SER A N 1
ATOM 621 C CA . SER A 1 81 ? -3.411 -1.812 -6.926 1.00 93.56 81 SER A CA 1
ATOM 622 C C . SER A 1 81 ? -3.308 -1.204 -5.521 1.00 93.56 81 SER A C 1
ATOM 624 O O . SER A 1 81 ? -2.254 -1.231 -4.890 1.00 93.56 81 SER A O 1
ATOM 626 N N . SER A 1 82 ? -4.408 -0.647 -5.002 1.00 94.56 82 SER A N 1
ATOM 627 C CA . SER A 1 82 ? -4.445 -0.096 -3.636 1.00 94.56 82 SER A CA 1
ATOM 628 C C . SER A 1 82 ? -4.330 -1.181 -2.556 1.00 94.56 82 SER A C 1
ATOM 630 O O . SER A 1 82 ? -4.649 -2.346 -2.791 1.00 94.56 82 SER A O 1
ATOM 632 N N . THR A 1 83 ? -3.965 -0.802 -1.327 1.00 92.94 83 THR A N 1
ATOM 633 C CA . THR A 1 83 ? -3.937 -1.731 -0.180 1.00 92.94 83 THR A CA 1
ATOM 634 C C . THR A 1 83 ? -5.315 -2.333 0.117 1.00 92.94 83 THR A C 1
ATOM 636 O O . THR A 1 83 ? -5.419 -3.522 0.413 1.00 92.94 83 THR A O 1
ATOM 639 N N . ALA A 1 84 ? -6.397 -1.563 -0.040 1.00 92.62 84 ALA A N 1
ATOM 640 C CA . ALA A 1 84 ? -7.763 -2.072 0.087 1.00 92.62 84 ALA A CA 1
ATOM 641 C C . ALA A 1 84 ? -8.109 -3.099 -1.010 1.00 92.62 84 ALA A C 1
ATOM 643 O O . ALA A 1 84 ? -8.740 -4.124 -0.730 1.00 92.62 84 ALA A O 1
ATOM 644 N N . LYS A 1 85 ? -7.673 -2.869 -2.256 1.00 92.38 85 LYS A N 1
ATOM 645 C CA . LYS A 1 85 ? -7.864 -3.822 -3.360 1.00 92.38 85 LYS A CA 1
ATOM 646 C C . LYS A 1 85 ? -7.040 -5.093 -3.148 1.00 92.38 85 LYS A C 1
ATOM 648 O O . LYS A 1 85 ? -7.576 -6.183 -3.304 1.00 92.38 85 LYS A O 1
ATOM 653 N N . ALA A 1 86 ? -5.778 -4.946 -2.758 1.00 92.25 86 ALA A N 1
ATOM 654 C CA . ALA A 1 86 ? -4.844 -6.047 -2.563 1.00 92.25 86 ALA A CA 1
ATOM 655 C C . ALA A 1 86 ? -5.209 -6.920 -1.352 1.00 92.25 86 ALA A C 1
ATOM 657 O O . ALA A 1 86 ? -5.278 -8.139 -1.464 1.00 92.25 86 ALA A O 1
ATOM 658 N N . PHE A 1 87 ? -5.472 -6.315 -0.191 1.00 92.88 87 PHE A N 1
ATOM 659 C CA . PHE A 1 87 ? -5.563 -7.051 1.075 1.00 92.88 87 PHE A CA 1
ATOM 660 C C . PHE A 1 87 ? -6.988 -7.192 1.615 1.00 92.88 87 PHE A C 1
ATOM 662 O O . PHE A 1 87 ? -7.342 -8.263 2.109 1.00 92.88 87 PHE A O 1
ATOM 669 N N . LEU A 1 88 ? -7.822 -6.149 1.520 1.00 93.31 88 LEU A N 1
ATOM 670 C CA . LEU A 1 88 ? -9.182 -6.193 2.078 1.00 93.31 88 LEU A CA 1
ATOM 671 C C . LEU A 1 88 ? -10.162 -6.885 1.133 1.00 93.31 88 LEU A C 1
ATOM 673 O O . LEU A 1 88 ? -10.954 -7.713 1.573 1.00 93.31 88 LEU A O 1
ATOM 677 N N . THR A 1 89 ? -10.096 -6.600 -0.168 1.00 92.00 89 THR A N 1
ATOM 678 C CA . THR A 1 89 ? -11.059 -7.139 -1.142 1.00 92.00 89 THR A CA 1
ATOM 679 C C . THR A 1 89 ? -11.080 -8.673 -1.185 1.00 92.00 89 THR A C 1
ATOM 681 O O . THR A 1 89 ? -12.182 -9.221 -1.159 1.00 92.00 89 THR A O 1
ATOM 684 N N . PRO A 1 90 ? -9.938 -9.394 -1.171 1.00 92.94 90 PRO A N 1
ATOM 685 C CA . PRO A 1 90 ? -9.949 -10.859 -1.131 1.00 92.94 90 PRO A CA 1
ATOM 686 C C . PRO A 1 90 ? -10.398 -11.435 0.220 1.00 92.94 90 PRO A C 1
ATOM 688 O O . PRO A 1 90 ? -10.804 -12.590 0.297 1.00 92.94 90 PRO A O 1
ATOM 691 N N . ALA A 1 91 ? -10.311 -10.653 1.301 1.00 94.44 91 ALA A N 1
ATOM 692 C CA . ALA A 1 91 ? -10.628 -11.091 2.659 1.00 94.44 91 ALA A CA 1
ATOM 693 C C . ALA A 1 91 ? -12.022 -10.658 3.146 1.00 94.44 91 ALA A C 1
ATOM 695 O O . ALA A 1 91 ? -12.450 -11.112 4.204 1.00 94.44 91 ALA A O 1
ATOM 696 N N . LYS A 1 92 ? -12.735 -9.809 2.395 1.00 91.31 92 LYS A N 1
ATOM 697 C CA . LYS A 1 92 ? -13.957 -9.111 2.838 1.00 91.31 92 LYS A CA 1
ATOM 698 C C . LYS A 1 92 ? -15.111 -10.015 3.288 1.00 91.31 92 LYS A C 1
ATOM 700 O O . LYS A 1 92 ? -15.962 -9.563 4.037 1.00 91.31 92 LYS A O 1
ATOM 705 N N . ASN A 1 93 ? -15.142 -11.268 2.828 1.00 92.38 93 ASN A N 1
ATOM 706 C CA . ASN A 1 93 ? -16.197 -12.232 3.160 1.00 92.38 93 ASN A CA 1
ATOM 707 C C . ASN A 1 93 ? -15.869 -13.082 4.401 1.00 92.38 93 ASN A C 1
ATOM 709 O O . ASN A 1 93 ? -16.646 -13.961 4.764 1.00 92.38 93 ASN A O 1
ATOM 713 N N . ARG A 1 94 ? -14.707 -12.885 5.036 1.00 95.62 94 ARG A N 1
ATOM 714 C CA . ARG A 1 94 ? -14.359 -13.608 6.262 1.00 95.62 94 ARG A CA 1
ATOM 715 C C . ARG A 1 94 ? -15.224 -13.104 7.413 1.00 95.62 94 ARG A C 1
ATOM 717 O O . ARG A 1 94 ? -15.266 -11.908 7.673 1.00 95.62 94 ARG A O 1
ATOM 724 N N . THR A 1 95 ? -15.850 -14.019 8.144 1.00 93.75 95 THR A N 1
ATOM 725 C CA . THR A 1 95 ? -16.758 -13.696 9.259 1.00 93.75 95 THR A CA 1
ATOM 726 C C . THR A 1 95 ? -16.074 -12.980 10.423 1.00 93.75 95 THR A C 1
ATOM 728 O O . THR A 1 95 ? -16.741 -12.310 11.201 1.00 93.75 95 THR A O 1
ATOM 731 N N . ASN A 1 96 ? -14.748 -13.090 10.528 1.00 91.19 96 ASN A N 1
ATOM 732 C CA . ASN A 1 96 ? -13.933 -12.431 11.544 1.00 91.19 96 ASN A CA 1
ATOM 733 C C . ASN A 1 96 ? -13.311 -11.097 11.082 1.00 91.19 96 ASN A C 1
ATOM 735 O O . ASN A 1 96 ? -12.424 -10.581 11.761 1.00 91.19 96 ASN A O 1
ATOM 739 N N . LEU A 1 97 ? -13.721 -10.555 9.928 1.00 90.50 97 LEU A N 1
ATOM 740 C CA . LEU A 1 97 ? -13.294 -9.247 9.433 1.00 90.50 97 LEU A CA 1
ATOM 741 C C . LEU A 1 97 ? -14.511 -8.340 9.242 1.00 90.50 97 LEU A C 1
ATOM 743 O O . LEU A 1 97 ? -15.373 -8.605 8.409 1.00 90.50 97 LEU A O 1
ATOM 747 N N . HIS A 1 98 ? -14.536 -7.223 9.964 1.00 88.88 98 HIS A N 1
ATOM 748 C CA . HIS A 1 98 ? -15.595 -6.224 9.860 1.00 88.88 98 HIS A CA 1
ATOM 749 C C . HIS A 1 98 ? -15.044 -4.943 9.233 1.00 88.88 98 HIS A C 1
ATOM 751 O O . HIS A 1 98 ? -14.008 -4.434 9.659 1.00 88.88 98 HIS A O 1
ATOM 757 N N . LEU A 1 99 ? -15.740 -4.413 8.225 1.00 89.12 99 LEU A N 1
ATOM 758 C CA . LEU A 1 99 ? -15.383 -3.162 7.557 1.00 89.12 99 LEU A CA 1
ATOM 759 C C . LEU A 1 99 ? -16.428 -2.091 7.871 1.00 89.12 99 LEU A C 1
ATOM 761 O O . LEU A 1 99 ? -17.608 -2.254 7.562 1.00 89.12 99 LEU A O 1
ATOM 765 N N . ALA A 1 100 ? -15.980 -0.984 8.460 1.00 90.12 100 ALA A N 1
ATOM 766 C CA . ALA A 1 100 ? -16.803 0.188 8.734 1.00 90.12 100 ALA A CA 1
ATOM 767 C C . ALA A 1 100 ? -16.345 1.343 7.835 1.00 90.12 100 ALA A C 1
ATOM 769 O O . ALA A 1 100 ? -15.324 1.979 8.080 1.00 90.12 100 ALA A O 1
ATOM 770 N N . LEU A 1 101 ? -17.082 1.582 6.749 1.00 90.62 101 LEU A N 1
ATOM 771 C CA . LEU A 1 101 ? -16.825 2.714 5.855 1.00 90.62 101 LEU A CA 1
ATOM 772 C C . LEU A 1 101 ? -17.325 4.020 6.482 1.00 90.62 101 LEU A C 1
ATOM 774 O O . LEU A 1 101 ? -18.207 3.995 7.343 1.00 90.62 101 LEU A O 1
ATOM 778 N N . ARG A 1 102 ? -16.769 5.154 6.026 1.00 91.69 102 ARG A N 1
ATOM 779 C CA . ARG A 1 102 ? -17.146 6.514 6.472 1.00 91.69 102 ARG A CA 1
ATOM 780 C C . ARG A 1 102 ? -17.142 6.652 7.997 1.00 91.69 102 ARG A C 1
ATOM 782 O O . ARG A 1 102 ? -18.063 7.206 8.590 1.00 91.69 102 ARG A O 1
ATOM 789 N N . SER A 1 103 ? -16.131 6.052 8.615 1.00 94.12 103 SER A N 1
ATOM 790 C CA . SER A 1 103 ? -15.986 5.957 10.060 1.00 94.12 103 SER A CA 1
ATOM 791 C C . SER A 1 103 ? -14.675 6.618 10.471 1.00 94.12 103 SER A C 1
ATOM 793 O O . SER A 1 103 ? -13.612 6.160 10.057 1.00 94.12 103 SER A O 1
ATOM 795 N N . THR A 1 104 ? -14.744 7.680 11.271 1.00 95.06 104 THR A N 1
ATOM 796 C CA . THR A 1 104 ? -13.573 8.424 11.753 1.00 95.06 104 THR A CA 1
ATOM 797 C C . THR A 1 104 ? -13.401 8.174 13.240 1.00 95.06 104 THR A C 1
ATOM 799 O O . THR A 1 104 ? -14.253 8.557 14.038 1.00 95.06 104 THR A O 1
ATOM 802 N N . VAL A 1 105 ? -12.306 7.521 13.630 1.00 94.88 105 VAL A N 1
ATOM 803 C CA . VAL A 1 105 ? -11.989 7.294 15.047 1.00 94.88 105 VAL A CA 1
ATOM 804 C C . VAL A 1 105 ? -11.705 8.628 15.731 1.00 94.88 105 VAL A C 1
ATOM 806 O O . VAL A 1 105 ? -10.876 9.402 15.263 1.00 94.88 105 VAL A O 1
ATOM 809 N N . THR A 1 106 ? -12.394 8.889 16.841 1.00 96.00 106 THR A N 1
ATOM 810 C CA . THR A 1 106 ? -12.284 10.137 17.607 1.00 96.00 106 THR A CA 1
ATOM 811 C C . THR A 1 106 ? -11.539 9.954 18.920 1.00 96.00 106 THR A C 1
ATOM 813 O O . THR A 1 106 ? -10.940 10.906 19.415 1.00 96.00 106 THR A O 1
ATOM 816 N N . ARG A 1 107 ? -11.579 8.754 19.516 1.00 94.50 107 ARG A N 1
ATOM 817 C CA . ARG A 1 107 ? -10.976 8.507 20.832 1.00 94.50 107 ARG A CA 1
ATOM 818 C C . ARG A 1 107 ? -10.711 7.025 21.078 1.00 94.50 107 ARG A C 1
ATOM 820 O O . ARG A 1 107 ? -11.530 6.175 20.743 1.00 94.50 107 ARG A O 1
ATOM 827 N N . VAL A 1 108 ? -9.603 6.714 21.750 1.00 94.81 108 VAL A N 1
ATOM 828 C CA . VAL A 1 108 ? -9.361 5.381 22.325 1.00 94.81 108 VAL A CA 1
ATOM 829 C C . VAL A 1 108 ? -10.015 5.308 23.706 1.00 94.81 108 VAL A C 1
ATOM 831 O O . VAL A 1 108 ? -9.840 6.202 24.534 1.00 94.81 108 VAL A O 1
ATOM 834 N N . VAL A 1 109 ? -10.780 4.250 23.966 1.00 94.94 109 VAL A N 1
ATOM 835 C CA . VAL A 1 109 ? -11.374 3.991 25.283 1.00 94.94 109 VAL A CA 1
ATOM 836 C C . VAL A 1 109 ? -10.336 3.268 26.135 1.00 94.94 109 VAL A C 1
ATOM 838 O O . VAL A 1 109 ? -9.890 2.185 25.764 1.00 94.94 109 VAL A O 1
ATOM 841 N N . ILE A 1 110 ? -9.935 3.870 27.254 1.00 95.31 110 ILE A N 1
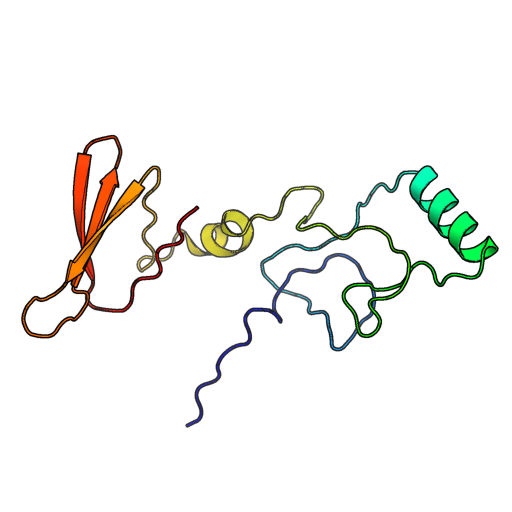ATOM 842 C CA . ILE A 1 110 ? -8.852 3.377 28.113 1.00 95.31 110 ILE A CA 1
ATOM 843 C C . ILE A 1 110 ? -9.397 3.114 29.518 1.00 95.31 110 ILE A C 1
ATOM 845 O O . ILE A 1 110 ? -10.107 3.949 30.075 1.00 95.31 110 ILE A O 1
ATOM 849 N N . ASP A 1 111 ? -9.034 1.970 30.092 1.00 93.88 111 ASP A N 1
ATOM 850 C CA . ASP A 1 111 ? -9.273 1.649 31.498 1.00 93.88 111 ASP A CA 1
ATOM 851 C C . ASP A 1 111 ? -8.464 2.604 32.403 1.00 93.88 111 ASP A C 1
ATOM 853 O O . ASP A 1 111 ? -7.232 2.661 32.294 1.00 93.88 111 ASP A O 1
ATOM 857 N N . PRO A 1 112 ? -9.106 3.358 33.312 1.00 95.12 112 PRO A N 1
ATOM 858 C CA . PRO A 1 112 ? -8.412 4.343 34.134 1.00 95.12 112 PRO A CA 1
ATOM 859 C C . PRO A 1 112 ? -7.444 3.725 35.153 1.00 95.12 112 PRO A C 1
ATOM 861 O O . PRO A 1 112 ? -6.459 4.385 35.496 1.00 95.12 112 PRO A O 1
ATOM 864 N N . ALA A 1 113 ? -7.682 2.493 35.606 1.00 96.81 113 ALA A N 1
ATOM 865 C CA . ALA A 1 113 ? -6.856 1.792 36.583 1.00 96.81 113 ALA A CA 1
ATOM 866 C C . ALA A 1 113 ? -5.711 1.029 35.907 1.00 96.81 113 ALA A C 1
ATOM 868 O O . ALA A 1 113 ? -4.550 1.202 36.270 1.00 96.81 113 ALA A O 1
ATOM 869 N N . THR A 1 114 ? -6.019 0.214 34.895 1.00 95.81 114 THR A N 1
ATOM 870 C CA . THR A 1 114 ? -5.022 -0.664 34.255 1.00 95.81 114 THR A CA 1
ATOM 871 C C . THR A 1 114 ? -4.288 -0.012 33.085 1.00 95.81 114 THR A C 1
ATOM 873 O O . THR A 1 114 ? -3.285 -0.552 32.619 1.00 95.81 114 THR A O 1
ATOM 876 N N . LYS A 1 115 ? -4.786 1.130 32.591 1.00 94.00 115 LYS A N 1
ATOM 877 C CA . LYS A 1 115 ? -4.303 1.838 31.390 1.00 94.00 115 LYS A CA 1
ATOM 878 C C . LYS A 1 115 ? -4.377 1.013 30.098 1.00 94.00 115 LYS A C 1
ATOM 880 O O . LYS A 1 115 ? -3.744 1.361 29.104 1.00 94.00 115 LYS A O 1
ATOM 885 N N . LYS A 1 116 ? -5.169 -0.063 30.076 1.00 92.44 116 LYS A N 1
ATOM 886 C CA . LYS A 1 116 ? -5.392 -0.887 28.879 1.00 92.44 116 LYS A CA 1
ATOM 887 C C . LYS A 1 116 ? -6.421 -0.247 27.947 1.00 92.44 116 LYS A C 1
ATOM 889 O O . LYS A 1 116 ? -7.419 0.302 28.407 1.00 92.44 116 LYS A O 1
ATOM 894 N N . ALA A 1 117 ? -6.203 -0.359 26.637 1.00 93.12 117 ALA A N 1
ATOM 895 C CA . ALA A 1 117 ? -7.200 0.012 25.637 1.00 93.12 117 ALA A CA 1
ATOM 896 C C . ALA A 1 117 ? -8.331 -1.029 25.612 1.00 93.12 117 ALA A C 1
ATOM 898 O O . ALA A 1 117 ? -8.080 -2.214 25.401 1.00 93.12 117 ALA A O 1
ATOM 899 N N . LEU A 1 118 ? -9.563 -0.576 25.829 1.00 93.31 118 LEU A N 1
ATOM 900 C CA . LEU A 1 118 ? -10.776 -1.398 25.857 1.00 93.31 118 LEU A CA 1
ATOM 901 C C . LEU A 1 118 ? -11.544 -1.347 24.530 1.00 93.31 118 LEU A C 1
ATOM 903 O O . LEU A 1 118 ? -12.318 -2.248 24.214 1.00 93.31 118 LEU A O 1
ATOM 907 N N . GLY A 1 119 ? -11.360 -0.279 23.755 1.00 93.50 119 GLY A N 1
ATOM 908 C CA . GLY A 1 119 ? -12.185 -0.001 22.589 1.00 93.50 119 GLY A CA 1
ATOM 909 C C . GLY A 1 119 ? -11.801 1.280 21.867 1.00 93.50 119 GLY A C 1
ATOM 910 O O . GLY A 1 119 ? -10.846 1.965 22.240 1.00 93.50 119 GLY A O 1
ATOM 911 N N . VAL A 1 120 ? -12.591 1.629 20.856 1.00 94.69 120 VAL A N 1
ATOM 912 C CA . VAL A 1 120 ? -12.530 2.939 20.200 1.00 94.69 120 VAL A CA 1
ATOM 913 C C . VAL A 1 120 ? -13.916 3.539 20.072 1.00 94.69 120 VAL A C 1
ATOM 915 O O . VAL A 1 120 ? -14.904 2.847 19.827 1.00 94.69 120 VAL A O 1
ATOM 918 N N . GLU A 1 121 ? -13.956 4.851 20.225 1.00 95.31 121 GLU A N 1
ATOM 919 C CA . GLU A 1 121 ? -15.058 5.698 19.815 1.00 95.31 121 GLU A CA 1
ATOM 920 C C . GLU A 1 121 ? -14.766 6.216 18.406 1.00 95.31 121 GLU A C 1
ATOM 922 O O . GLU A 1 121 ? -13.650 6.657 18.113 1.00 95.31 121 GLU A O 1
ATOM 927 N N . PHE A 1 122 ? -15.765 6.171 17.534 1.00 95.06 122 PHE A N 1
ATOM 928 C CA . PHE A 1 122 ? -15.693 6.739 16.197 1.00 95.06 122 PHE A CA 1
ATOM 929 C C . PHE A 1 122 ? -17.015 7.391 15.811 1.00 95.06 122 PHE A C 1
ATOM 931 O O . PHE A 1 122 ? -18.078 7.035 16.321 1.00 95.06 122 PHE A O 1
ATOM 938 N N . THR A 1 123 ? -16.954 8.351 14.896 1.00 96.81 123 THR A N 1
ATOM 939 C CA . THR A 1 123 ? -18.137 8.887 14.230 1.00 96.81 123 THR A CA 1
ATOM 940 C C . THR A 1 123 ? -18.366 8.132 12.933 1.00 96.81 123 THR A C 1
ATOM 942 O O . THR A 1 123 ? -17.439 7.942 12.151 1.00 96.81 123 THR A O 1
ATOM 945 N N . ARG A 1 124 ? -19.597 7.693 12.689 1.00 93.81 124 ARG A N 1
ATOM 946 C CA . ARG A 1 124 ? -20.022 7.071 11.436 1.00 93.81 124 ARG A CA 1
ATOM 947 C C . ARG A 1 124 ? -21.317 7.708 10.991 1.00 93.81 124 ARG A C 1
ATOM 949 O O . ARG A 1 124 ? -22.279 7.719 11.749 1.00 93.81 124 ARG A O 1
ATOM 956 N N . ASP A 1 125 ? -21.323 8.245 9.774 1.00 92.19 125 ASP A N 1
ATOM 957 C CA . ASP A 1 125 ? -22.500 8.916 9.211 1.00 92.19 125 ASP A CA 1
ATOM 958 C C . ASP A 1 125 ? -23.068 9.995 10.172 1.00 92.19 125 ASP A C 1
ATOM 960 O O . ASP A 1 125 ? -24.272 10.129 10.360 1.00 92.19 125 ASP A O 1
ATOM 964 N N . GLY A 1 126 ? -22.170 10.733 10.843 1.00 90.69 126 GLY A N 1
ATOM 965 C CA . GLY A 1 126 ? -22.504 11.772 11.829 1.00 90.69 126 GLY A CA 1
ATOM 966 C C . GLY A 1 126 ? -22.880 11.262 13.227 1.00 90.69 126 GLY A C 1
ATOM 967 O O . GLY A 1 126 ? -22.991 12.062 14.152 1.00 90.69 126 GLY A O 1
ATOM 968 N N . GLN A 1 127 ? -23.025 9.951 13.421 1.00 94.19 127 GLN A N 1
ATOM 969 C CA . GLN A 1 127 ? -23.390 9.355 14.704 1.00 94.19 127 GLN A CA 1
ATOM 970 C C . GLN A 1 127 ? -22.170 8.831 15.450 1.00 94.19 127 GLN A C 1
ATOM 972 O O . GLN A 1 127 ? -21.272 8.228 14.865 1.00 94.19 127 GLN A O 1
ATOM 977 N N . LYS A 1 128 ? -22.142 9.033 16.766 1.00 95.94 128 LYS A N 1
ATOM 978 C CA . LYS A 1 128 ? -21.084 8.513 17.630 1.00 95.94 128 LYS A CA 1
ATOM 979 C C . LYS A 1 128 ? -21.362 7.052 17.983 1.00 95.94 128 LYS A C 1
ATOM 981 O O . LYS A 1 128 ? -22.437 6.728 18.478 1.00 95.94 128 LYS A O 1
ATOM 986 N N . VAL A 1 129 ? -20.374 6.192 17.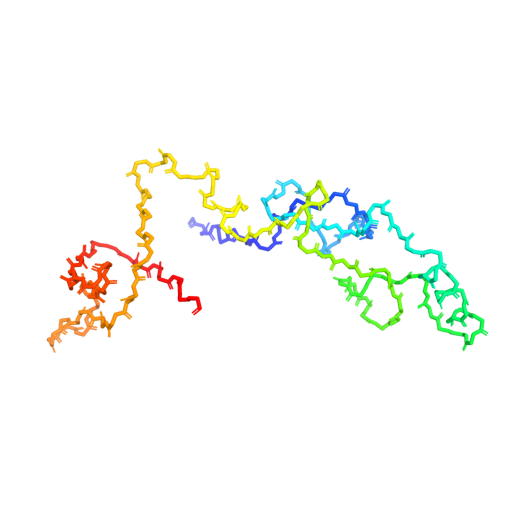764 1.00 94.62 129 VAL A N 1
ATOM 987 C CA . VAL A 1 129 ? -20.422 4.754 18.042 1.00 94.62 129 VAL A CA 1
ATOM 988 C C . VAL A 1 129 ? -19.201 4.368 18.871 1.00 94.62 129 VAL A C 1
ATOM 990 O O . VAL A 1 129 ? -18.105 4.880 18.650 1.00 94.62 129 VAL A O 1
ATOM 993 N N . ILE A 1 130 ? -19.382 3.451 19.821 1.00 94.94 130 ILE A N 1
ATOM 994 C CA . ILE A 1 130 ? -18.291 2.858 20.598 1.00 94.94 130 ILE A CA 1
ATOM 995 C C . ILE A 1 130 ? -18.290 1.355 20.341 1.00 94.94 130 ILE A C 1
ATOM 997 O O . ILE A 1 130 ? -19.326 0.704 20.466 1.00 94.94 130 ILE A O 1
ATOM 1001 N N . ILE A 1 131 ? -17.126 0.805 19.995 1.00 92.88 131 ILE A N 1
ATOM 1002 C CA . ILE A 1 131 ? -16.912 -0.643 19.913 1.00 92.88 131 ILE A CA 1
ATOM 1003 C C . ILE A 1 131 ? -15.818 -1.029 20.903 1.00 92.88 131 ILE A C 1
ATOM 1005 O O . ILE A 1 131 ? -14.749 -0.414 20.935 1.00 92.88 131 ILE A O 1
ATOM 1009 N N . HIS A 1 132 ? -16.094 -2.060 21.700 1.00 90.88 132 HIS A N 1
ATOM 1010 C CA . HIS A 1 132 ? -15.117 -2.701 22.573 1.00 90.88 132 HIS A CA 1
ATOM 1011 C C . HIS A 1 132 ? -14.503 -3.910 21.870 1.00 90.88 132 HIS A C 1
ATOM 1013 O O . HIS A 1 132 ? -15.194 -4.636 21.153 1.00 90.88 132 HIS A O 1
ATOM 1019 N N . PHE A 1 133 ? -13.212 -4.136 22.086 1.00 82.31 133 PHE A N 1
ATOM 1020 C CA . PHE A 1 133 ? -12.500 -5.271 21.504 1.00 82.31 133 PHE A CA 1
ATOM 1021 C C . PHE A 1 133 ? -11.997 -6.194 22.607 1.00 82.31 133 PHE A C 1
ATOM 1023 O O . PHE A 1 133 ? -11.519 -5.739 23.642 1.00 82.31 133 PHE A O 1
ATOM 1030 N N . PHE A 1 134 ? -12.058 -7.501 22.355 1.00 61.75 134 PHE A N 1
ATOM 1031 C CA . PHE A 1 134 ? -11.476 -8.509 23.244 1.00 61.75 134 PHE A CA 1
ATOM 1032 C C . PHE A 1 134 ? -9.971 -8.738 22.972 1.00 61.75 134 PHE A C 1
ATOM 1034 O O . PHE A 1 134 ? -9.285 -9.303 23.818 1.00 61.75 134 PHE A O 1
ATOM 1041 N N . TYR A 1 135 ? -9.442 -8.264 21.828 1.00 58.03 135 TYR A N 1
ATOM 1042 C CA . TYR A 1 135 ? -8.022 -8.327 21.430 1.00 58.03 135 TYR A CA 1
ATOM 1043 C C . TYR A 1 135 ? -7.592 -7.109 20.581 1.00 58.03 135 TYR A C 1
ATOM 1045 O O . TYR A 1 135 ? -8.417 -6.258 20.256 1.00 58.03 135 TYR A O 1
ATOM 1053 N N . TYR A 1 136 ? -6.293 -7.031 20.242 1.00 52.41 136 TYR A N 1
ATOM 1054 C CA . TYR A 1 136 ? -5.631 -5.922 19.534 1.00 52.41 136 TYR A CA 1
ATOM 1055 C C . TYR A 1 136 ? -6.414 -5.368 18.334 1.00 52.41 136 TYR A C 1
ATOM 1057 O O . TYR A 1 136 ? -6.863 -6.115 17.465 1.00 52.41 136 TYR A O 1
ATOM 1065 N N . LEU A 1 137 ? -6.477 -4.038 18.252 1.00 51.28 137 LEU A N 1
ATOM 1066 C CA . LEU A 1 137 ? -7.090 -3.297 17.158 1.00 51.28 137 LEU A CA 1
ATOM 1067 C C . LEU A 1 137 ? -6.018 -2.700 16.241 1.00 51.28 137 LEU A C 1
ATOM 1069 O O . LEU A 1 137 ? -5.127 -1.993 16.705 1.00 51.28 137 LEU A O 1
ATOM 1073 N N . TYR A 1 138 ? -6.158 -2.922 14.935 1.00 54.50 138 TYR A N 1
ATOM 1074 C CA . TYR A 1 138 ? -5.475 -2.136 13.910 1.00 54.50 138 TYR A CA 1
ATOM 1075 C C . TYR A 1 138 ? -6.478 -1.155 13.307 1.00 54.50 138 TYR A C 1
ATOM 1077 O O . TYR A 1 138 ? -7.360 -1.551 12.548 1.00 54.50 138 TYR A O 1
ATOM 1085 N N . VAL A 1 139 ? -6.351 0.125 13.658 1.00 53.16 139 VAL A N 1
ATOM 1086 C CA . VAL A 1 139 ? -7.053 1.210 12.964 1.00 53.16 139 VAL A CA 1
ATOM 1087 C C . VAL A 1 139 ? -6.108 1.745 11.906 1.00 53.16 139 VAL A C 1
ATOM 1089 O O . VAL A 1 139 ? -5.058 2.294 12.231 1.00 53.16 139 VAL A O 1
ATOM 1092 N N . GLN A 1 140 ? -6.474 1.588 10.640 1.00 44.75 140 GLN A N 1
ATOM 1093 C CA . GLN A 1 140 ? -5.793 2.292 9.566 1.00 44.75 140 GLN A CA 1
ATOM 1094 C C . GLN A 1 140 ? -6.410 3.688 9.465 1.00 44.75 140 GLN A C 1
ATOM 1096 O O . GLN A 1 140 ? -7.523 3.840 8.965 1.00 44.75 140 GLN A O 1
ATOM 1101 N N . MET A 1 141 ? -5.711 4.688 9.995 1.00 36.75 141 MET A N 1
ATOM 1102 C CA . MET A 1 141 ? -6.044 6.091 9.759 1.00 36.75 141 MET A CA 1
ATOM 1103 C C . MET A 1 141 ? -5.601 6.441 8.332 1.00 36.75 141 MET A C 1
ATOM 1105 O O . MET A 1 141 ? -4.492 6.072 7.938 1.00 36.75 141 MET A O 1
ATOM 1109 N N . MET A 1 142 ? -6.498 7.043 7.547 1.00 39.94 142 MET A N 1
ATOM 1110 C CA . MET A 1 142 ? -6.179 7.579 6.217 1.00 39.94 142 MET A CA 1
ATOM 1111 C C . MET A 1 142 ? -5.519 8.945 6.338 1.00 39.94 142 MET A C 1
ATOM 1113 O O . MET A 1 142 ? -5.918 9.691 7.260 1.00 39.94 142 MET A O 1
#

Secondary structure (DSSP, 8-state):
-------GGG-EEE-S-S-SSTT---S-SEEEEE-SS--HHHHHHHHHHHHTT---S--TTSS---S--PPEESEETTEE--HIIIIITTTTT-TT----SSEEEEEEEE-TTT--EEEEEEEETTEEEEEE-SS-------

Sequence (142 aa):
MASKRRNMFQKNKTQETTENGRFHSRGGLLGVSTTDQPSPLSDAFLEAVREVGYPAPVDVNGENQNGFTRYQATTADGIRSSTAKAFLTPAKNRTNLHLALRSTVTRVVIDPATKKALGVEFTRDGQKVIIHFFYYLYVQMM

Organism: NCBI:txid642074